Protein AF-A0A923YSG7-F1 (afdb_monomer)

Foldseek 3Di:
DDDDPDDDVPPVPPPDDQDQPVPDDQAADFKDWEWDDDPQWIKIFIDQRRFQWKFKWKDFPPDPDTDTDDTGRDDIDIGNDDDPDQQDKTKMKMWMFGHHPNDTTHDIHPIYIDIGGD

Secondary structure (DSSP, 8-state):
----TT--GGGGGGS-S----TT--SSS-B-EEEEEEETTEEEEEEE-SS-SEEEEEEEETT-SPPEEEEEESSSPEEE----SSTT--EEEEEEEEEEETTEEESBPPPPEEEEE--

Mean predicted aligned error: 8.9 Å

Structure (mmCIF, N/CA/C/O backbone):
data_AF-A0A923YSG7-F1
#
_entry.id   AF-A0A923YSG7-F1
#
loop_
_atom_site.group_PDB
_atom_site.id
_atom_site.type_symbol
_atom_site.label_atom_id
_atom_site.label_alt_id
_atom_site.label_comp_id
_atom_site.label_asym_id
_atom_site.label_entity_id
_atom_site.label_seq_id
_atom_site.pdbx_PDB_ins_code
_atom_site.Cartn_x
_atom_site.Cartn_y
_atom_site.Cartn_z
_atom_site.occupancy
_atom_site.B_iso_or_equiv
_atom_site.auth_seq_id
_atom_site.auth_comp_id
_atom_site.auth_asym_id
_atom_site.auth_atom_id
_atom_site.pdbx_PDB_model_num
ATOM 1 N N . MET A 1 1 ? 36.916 -21.380 -11.787 1.00 41.59 1 MET A N 1
ATOM 2 C CA . MET A 1 1 ? 36.672 -20.283 -12.747 1.00 41.59 1 MET A CA 1
ATOM 3 C C . MET A 1 1 ? 36.008 -20.883 -13.977 1.00 41.59 1 MET A C 1
ATOM 5 O O . MET A 1 1 ? 36.611 -21.745 -14.600 1.00 41.59 1 MET A O 1
ATOM 9 N N . LYS A 1 2 ? 34.747 -20.530 -14.258 1.00 34.50 2 LYS A N 1
ATOM 10 C CA . LYS A 1 2 ? 34.030 -20.942 -15.474 1.00 34.50 2 LYS A CA 1
ATOM 11 C C . LYS A 1 2 ? 33.822 -19.704 -16.333 1.00 34.50 2 LYS A C 1
ATOM 13 O O . LYS A 1 2 ? 33.003 -18.848 -16.031 1.00 34.50 2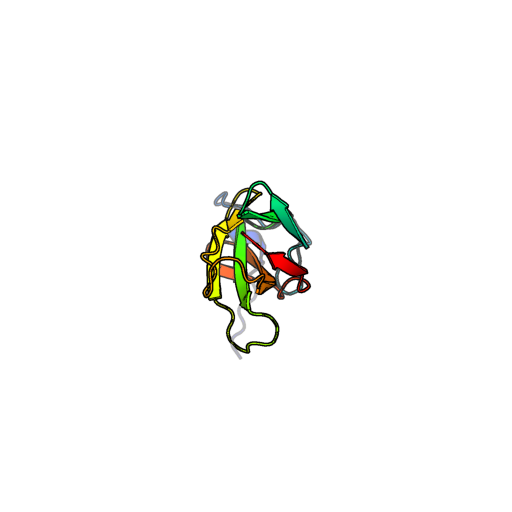 LYS A O 1
ATOM 18 N N . THR A 1 3 ? 34.658 -19.617 -17.351 1.00 48.44 3 THR A N 1
ATOM 19 C CA . THR A 1 3 ? 34.660 -18.639 -18.428 1.00 48.44 3 THR A CA 1
ATOM 20 C C . THR A 1 3 ? 33.758 -19.141 -19.552 1.00 48.44 3 THR A C 1
ATOM 22 O O . THR A 1 3 ? 34.094 -20.126 -20.207 1.00 48.44 3 THR A O 1
ATOM 25 N N . SER A 1 4 ? 32.649 -18.456 -19.815 1.00 47.06 4 SER A N 1
ATOM 26 C CA . SER A 1 4 ? 31.995 -18.492 -21.126 1.00 47.06 4 SER A CA 1
ATOM 27 C C . SER A 1 4 ? 31.608 -17.069 -21.513 1.00 47.06 4 SER A C 1
ATOM 29 O O . SER A 1 4 ? 30.635 -16.507 -21.010 1.00 47.06 4 SER A O 1
ATOM 31 N N . ALA A 1 5 ? 32.438 -16.484 -22.374 1.00 50.28 5 ALA A N 1
ATOM 32 C CA . ALA A 1 5 ? 32.206 -15.219 -23.048 1.00 50.28 5 ALA A CA 1
ATOM 33 C C . ALA A 1 5 ? 31.044 -15.390 -24.035 1.00 50.28 5 ALA A C 1
ATOM 35 O O . ALA A 1 5 ? 31.152 -16.185 -24.966 1.00 50.28 5 ALA A O 1
ATOM 36 N N . GLY A 1 6 ? 29.935 -14.680 -23.822 1.00 44.16 6 GLY A N 1
ATOM 37 C CA . GLY A 1 6 ? 28.853 -14.644 -24.811 1.00 44.16 6 GLY A CA 1
ATOM 38 C C . GLY A 1 6 ? 27.438 -14.436 -24.281 1.00 44.16 6 GLY A C 1
ATOM 39 O O . GLY A 1 6 ? 26.537 -14.268 -25.093 1.00 44.16 6 GLY A O 1
ATOM 40 N N . TYR A 1 7 ? 27.210 -14.410 -22.964 1.00 37.53 7 TYR A N 1
ATOM 41 C CA . TYR A 1 7 ? 25.886 -14.062 -22.443 1.00 37.53 7 TYR A CA 1
ATOM 42 C C . TYR A 1 7 ? 25.747 -12.539 -22.353 1.00 37.53 7 TYR A C 1
ATOM 44 O O . TYR A 1 7 ? 26.063 -11.924 -21.337 1.00 37.53 7 TYR A O 1
ATOM 52 N N . THR A 1 8 ? 25.346 -11.912 -23.456 1.00 48.25 8 THR A N 1
ATOM 53 C CA . THR A 1 8 ? 24.903 -10.517 -23.449 1.00 48.25 8 THR A CA 1
ATOM 54 C C . THR A 1 8 ? 23.435 -10.460 -23.003 1.00 48.25 8 THR A C 1
ATOM 56 O O . THR A 1 8 ? 22.637 -11.291 -23.441 1.00 48.25 8 THR A O 1
ATOM 59 N N . PRO A 1 9 ? 23.027 -9.469 -22.186 1.00 48.75 9 PRO A N 1
ATOM 60 C CA . PRO A 1 9 ? 21.631 -9.297 -21.752 1.00 48.75 9 PRO A CA 1
ATOM 61 C C . PRO A 1 9 ? 20.601 -9.150 -22.894 1.00 48.75 9 PRO A C 1
ATOM 63 O O . PRO A 1 9 ? 19.400 -9.178 -22.652 1.00 48.75 9 PRO A O 1
ATOM 66 N N . ALA A 1 10 ? 21.057 -9.006 -24.143 1.00 45.22 10 ALA A N 1
ATOM 67 C CA . ALA A 1 10 ? 20.245 -8.744 -25.329 1.00 45.22 10 ALA A CA 1
ATOM 68 C C . ALA A 1 10 ? 19.459 -9.960 -25.870 1.00 45.22 10 ALA A C 1
ATOM 70 O O . ALA A 1 10 ? 18.600 -9.787 -26.729 1.00 45.22 10 ALA A O 1
ATOM 71 N N . ILE A 1 11 ? 19.722 -11.188 -25.403 1.00 45.03 11 ILE A N 1
ATOM 72 C CA . ILE A 1 11 ? 19.086 -12.399 -25.971 1.00 45.03 11 ILE A CA 1
ATOM 73 C C . ILE A 1 11 ? 17.684 -12.666 -25.382 1.00 45.03 11 ILE A C 1
ATOM 75 O O . ILE A 1 11 ? 16.869 -13.331 -26.012 1.00 45.03 11 ILE A O 1
ATOM 79 N N . GLY A 1 12 ? 17.342 -12.083 -24.227 1.00 44.19 12 GLY A N 1
ATOM 80 C CA . GLY A 1 12 ? 16.006 -12.215 -23.620 1.00 44.19 12 GLY A CA 1
ATOM 81 C C . GLY A 1 12 ? 14.925 -11.310 -24.229 1.00 44.19 12 GLY A C 1
ATOM 82 O O . GLY A 1 12 ? 13.780 -11.339 -23.793 1.00 44.19 12 GLY A O 1
ATOM 83 N N . GLN A 1 13 ? 15.274 -10.484 -25.219 1.00 47.62 13 GLN A N 1
ATOM 84 C CA . GLN A 1 13 ? 14.438 -9.374 -25.689 1.00 47.62 13 GLN A CA 1
ATOM 85 C C . GLN A 1 13 ? 13.462 -9.749 -26.826 1.00 47.62 13 GLN A C 1
ATOM 87 O O . GLN A 1 13 ? 12.702 -8.899 -27.282 1.00 47.62 13 GLN A O 1
ATOM 92 N N . SER A 1 14 ? 13.442 -11.008 -27.282 1.00 43.12 14 SER A N 1
ATOM 93 C CA . SER A 1 14 ? 12.675 -11.453 -28.461 1.00 43.12 14 SER A CA 1
ATOM 94 C C . SER A 1 14 ? 11.438 -12.318 -28.168 1.00 43.12 14 SER A C 1
ATOM 96 O O . SER A 1 14 ? 10.937 -12.975 -29.078 1.00 43.12 14 SER A O 1
ATOM 98 N N . LEU A 1 15 ? 10.910 -12.308 -26.935 1.00 49.69 15 LEU A N 1
ATOM 99 C CA . LEU A 1 15 ? 9.661 -13.018 -26.589 1.00 49.69 15 LEU A CA 1
ATOM 100 C C . LEU A 1 15 ? 8.517 -12.127 -26.066 1.00 49.69 15 LEU A C 1
ATOM 102 O O . LEU A 1 15 ? 7.452 -12.643 -25.749 1.00 49.69 15 LEU A O 1
ATOM 106 N N . GLY A 1 16 ? 8.672 -10.797 -26.056 1.00 43.84 16 GLY A N 1
ATOM 107 C CA . GLY A 1 16 ? 7.525 -9.878 -25.973 1.00 43.84 16 GLY A CA 1
ATOM 108 C C . GLY A 1 16 ? 6.753 -9.847 -24.645 1.00 43.84 16 GLY A C 1
ATOM 109 O O . GLY A 1 16 ? 5.558 -9.565 -24.661 1.00 43.84 16 GLY A O 1
ATOM 110 N N . ILE A 1 17 ? 7.406 -10.092 -23.506 1.00 47.28 17 ILE A N 1
ATOM 111 C CA . ILE A 1 17 ? 6.800 -9.951 -22.173 1.00 47.28 17 ILE A CA 1
ATOM 112 C C . ILE A 1 17 ? 7.547 -8.831 -21.440 1.00 47.28 17 ILE A C 1
ATOM 114 O O . ILE A 1 17 ? 8.727 -8.958 -21.141 1.00 47.28 17 ILE A O 1
ATOM 118 N N . ILE A 1 18 ? 6.863 -7.688 -21.330 1.00 47.41 18 ILE A N 1
ATOM 119 C CA . ILE A 1 18 ? 7.148 -6.469 -20.550 1.00 47.41 18 ILE A CA 1
ATOM 120 C C . ILE A 1 18 ? 8.616 -6.307 -20.118 1.00 47.41 18 ILE A C 1
ATOM 122 O O . ILE A 1 18 ? 9.021 -6.619 -19.004 1.00 47.41 18 ILE A O 1
ATOM 126 N N . GLY A 1 19 ? 9.423 -5.743 -21.018 1.00 49.22 19 GLY A N 1
ATOM 127 C CA . GLY A 1 19 ? 10.743 -5.244 -20.662 1.00 49.22 19 GLY A CA 1
ATOM 128 C C . GLY A 1 19 ? 10.591 -4.033 -19.751 1.00 49.22 19 GLY A C 1
ATOM 129 O O . GLY A 1 19 ? 10.130 -2.982 -20.201 1.00 49.22 19 GLY A O 1
ATOM 130 N N . SER A 1 20 ? 10.988 -4.190 -18.490 1.00 53.50 20 SER A N 1
ATOM 131 C CA . SER A 1 20 ? 11.309 -3.080 -17.595 1.00 53.50 20 SER A CA 1
ATOM 132 C C . SER A 1 20 ? 12.021 -1.975 -18.396 1.00 53.50 20 SER A C 1
ATOM 134 O O . SER A 1 20 ? 12.972 -2.292 -19.126 1.00 53.50 20 SER A O 1
ATOM 136 N N . PRO A 1 21 ? 11.537 -0.715 -18.387 1.00 56.66 21 PRO A N 1
ATOM 137 C CA . PRO A 1 21 ? 12.083 0.309 -19.265 1.00 56.66 21 PRO A CA 1
ATOM 138 C C . PRO A 1 21 ? 13.585 0.436 -19.011 1.00 56.66 21 PRO A C 1
ATOM 140 O O . PRO A 1 21 ? 14.028 0.384 -17.867 1.00 56.66 21 PRO A O 1
ATOM 143 N N . ILE A 1 22 ? 14.375 0.560 -20.080 1.00 53.31 22 ILE A N 1
ATOM 144 C CA . ILE A 1 22 ? 15.834 0.706 -19.994 1.00 53.31 22 ILE A CA 1
ATOM 145 C C . ILE A 1 22 ? 16.139 1.836 -18.994 1.00 53.31 22 ILE A C 1
ATOM 147 O O . ILE A 1 22 ? 15.819 2.992 -19.261 1.00 53.31 22 ILE A O 1
ATOM 151 N N . GLY A 1 23 ? 16.708 1.489 -17.833 1.00 71.81 23 GLY A N 1
ATOM 152 C CA . GLY A 1 23 ? 16.982 2.426 -16.735 1.00 71.81 23 GLY A CA 1
ATOM 153 C C . GLY A 1 23 ? 16.053 2.348 -15.512 1.00 71.81 23 GLY A C 1
ATOM 154 O O . GLY A 1 23 ? 16.224 3.150 -14.599 1.00 71.81 23 GLY A O 1
ATOM 155 N N . PHE A 1 24 ? 15.097 1.416 -15.450 1.00 83.31 24 PHE A N 1
ATOM 156 C CA . PHE A 1 24 ? 14.336 1.151 -14.225 1.00 83.31 24 PHE A CA 1
ATOM 157 C C . PHE A 1 24 ? 15.180 0.376 -13.209 1.00 83.31 24 PHE A C 1
ATOM 159 O O . PHE A 1 24 ? 15.618 -0.745 -13.467 1.00 83.31 24 PHE A O 1
ATOM 166 N N . ASP A 1 25 ? 15.380 0.980 -12.043 1.00 88.88 25 ASP A N 1
ATOM 167 C CA . ASP A 1 25 ? 16.055 0.365 -10.907 1.00 88.88 25 ASP A CA 1
ATOM 168 C C . ASP A 1 25 ? 15.032 -0.376 -10.036 1.00 88.88 25 ASP A C 1
ATOM 170 O O . ASP A 1 25 ? 14.356 0.215 -9.190 1.00 88.88 25 ASP A O 1
ATOM 174 N N . SER A 1 26 ? 14.900 -1.682 -10.266 1.00 88.88 26 SER A N 1
ATOM 175 C CA . SER A 1 26 ? 13.972 -2.532 -9.518 1.00 88.88 26 SER A CA 1
ATOM 176 C C . SER A 1 26 ? 14.396 -2.774 -8.071 1.00 88.88 26 SER A C 1
ATOM 178 O O . SER A 1 26 ? 13.551 -3.121 -7.253 1.00 88.88 26 SER A O 1
ATOM 180 N N . GLU A 1 27 ? 15.681 -2.629 -7.743 1.00 89.56 27 GLU A N 1
ATOM 181 C CA . GLU A 1 27 ? 16.207 -2.883 -6.396 1.00 89.56 27 GLU A CA 1
ATOM 182 C C . GLU A 1 27 ? 15.932 -1.702 -5.458 1.00 89.56 27 GLU A C 1
ATOM 184 O O . GLU A 1 27 ? 15.610 -1.895 -4.282 1.00 89.56 27 GLU A O 1
ATOM 189 N N . ASN A 1 28 ? 15.984 -0.478 -5.993 1.00 91.31 28 ASN A N 1
ATOM 190 C CA . ASN A 1 28 ? 15.720 0.753 -5.243 1.00 91.31 28 ASN A CA 1
ATOM 191 C C . ASN A 1 28 ? 14.328 1.348 -5.493 1.00 91.31 28 ASN A C 1
ATOM 193 O O . ASN A 1 28 ? 14.014 2.425 -4.979 1.00 91.31 28 ASN A O 1
ATOM 197 N N . TYR A 1 29 ? 13.478 0.664 -6.259 1.00 93.88 29 TYR A N 1
ATOM 198 C CA . TYR A 1 29 ? 12.099 1.084 -6.468 1.00 93.88 29 TYR A CA 1
ATOM 199 C C . TYR A 1 29 ? 11.357 1.242 -5.133 1.00 93.88 29 TYR A C 1
ATOM 201 O O . TYR A 1 29 ? 11.395 0.359 -4.278 1.00 93.88 29 TYR A O 1
ATOM 209 N N . LYS A 1 30 ? 10.624 2.350 -4.985 1.00 95.25 30 LYS A N 1
ATOM 210 C CA . LYS A 1 30 ? 9.687 2.591 -3.882 1.00 95.25 30 LYS A CA 1
ATOM 211 C C . LYS A 1 30 ? 8.345 3.021 -4.452 1.00 95.25 30 LYS A C 1
ATOM 213 O O . LYS A 1 30 ? 8.269 4.004 -5.189 1.00 95.25 30 LYS A O 1
ATOM 218 N N . ALA A 1 31 ? 7.283 2.320 -4.069 1.00 94.56 31 ALA A N 1
ATOM 219 C CA . ALA A 1 31 ? 5.927 2.744 -4.390 1.00 94.56 31 ALA A CA 1
ATOM 220 C C . ALA A 1 31 ? 5.601 4.053 -3.653 1.00 94.56 31 ALA A C 1
ATOM 222 O O . ALA A 1 31 ? 5.924 4.198 -2.474 1.00 94.56 31 ALA A O 1
ATOM 223 N N . ALA A 1 32 ? 4.931 4.993 -4.319 1.00 96.12 32 ALA A N 1
ATOM 224 C CA . ALA A 1 32 ? 4.368 6.163 -3.651 1.00 96.12 32 ALA A CA 1
ATOM 225 C C . ALA A 1 32 ? 2.902 5.882 -3.321 1.00 96.12 32 ALA A C 1
ATOM 227 O O . ALA A 1 32 ? 2.121 5.575 -4.226 1.00 96.12 32 ALA A O 1
ATOM 228 N N . ILE A 1 33 ? 2.536 5.987 -2.041 1.00 98.19 33 ILE A N 1
ATOM 229 C CA . ILE A 1 33 ? 1.177 5.730 -1.558 1.00 98.19 33 ILE A CA 1
ATOM 230 C C . ILE A 1 33 ? 0.631 6.900 -0.739 1.00 98.19 33 ILE A C 1
ATOM 232 O O . ILE A 1 33 ? 1.387 7.648 -0.125 1.00 98.19 33 ILE A O 1
ATOM 236 N N . THR A 1 34 ? -0.693 7.042 -0.704 1.00 98.44 34 THR A N 1
ATOM 237 C CA . THR A 1 34 ? -1.401 7.959 0.203 1.00 98.44 34 THR A CA 1
ATOM 238 C C . THR A 1 34 ? -2.616 7.262 0.794 1.00 98.44 34 THR A C 1
ATOM 240 O O . THR A 1 34 ? -3.357 6.624 0.042 1.00 98.44 34 THR A O 1
ATOM 243 N N . ALA A 1 35 ? -2.861 7.446 2.091 1.00 97.94 35 ALA A N 1
ATOM 244 C CA . ALA A 1 35 ? -4.061 6.968 2.773 1.00 97.94 35 ALA A CA 1
ATOM 245 C C . ALA A 1 35 ? -5.043 8.120 3.025 1.00 97.94 35 ALA A C 1
ATOM 247 O O . ALA A 1 35 ? -4.634 9.233 3.356 1.00 97.94 35 ALA A O 1
ATOM 248 N N . GLY A 1 36 ? -6.341 7.858 2.882 1.00 97.19 36 GLY A N 1
ATOM 249 C CA . GLY A 1 36 ? -7.387 8.825 3.207 1.00 97.19 36 GLY A CA 1
ATOM 250 C C . GLY A 1 36 ? -8.684 8.154 3.638 1.00 97.19 36 GLY A C 1
ATOM 251 O O . GLY A 1 36 ? -9.035 7.091 3.131 1.00 97.19 36 GLY A O 1
ATOM 252 N N . ASN A 1 37 ? -9.413 8.796 4.549 1.00 94.25 37 ASN A N 1
ATOM 253 C CA . ASN A 1 37 ? -10.739 8.343 4.958 1.00 94.25 37 ASN A CA 1
ATOM 254 C C . ASN A 1 37 ? -11.751 8.701 3.867 1.00 94.25 37 ASN A C 1
ATOM 256 O O . ASN A 1 37 ? -11.827 9.852 3.432 1.00 94.25 37 ASN A O 1
ATOM 260 N N . MET A 1 38 ? -12.542 7.724 3.436 1.00 91.75 38 MET A N 1
ATOM 261 C CA . MET A 1 38 ? -13.587 7.929 2.443 1.00 91.75 38 MET A CA 1
ATOM 262 C C . MET A 1 38 ? -14.793 7.063 2.783 1.00 91.75 38 MET A C 1
ATOM 264 O O . MET A 1 38 ? -14.692 5.855 2.732 1.00 91.75 38 MET A O 1
ATOM 268 N N . ALA A 1 39 ? -15.937 7.667 3.111 1.00 88.88 39 ALA A N 1
ATOM 269 C CA . ALA A 1 39 ? -17.210 6.955 3.293 1.00 88.88 39 ALA A CA 1
ATOM 270 C C . ALA A 1 39 ? -17.137 5.682 4.179 1.00 88.88 39 ALA A C 1
ATOM 272 O O . ALA A 1 39 ? -17.696 4.650 3.816 1.00 88.88 39 ALA A O 1
ATOM 273 N N . GLY A 1 40 ? -16.444 5.751 5.321 1.00 91.12 40 GLY A N 1
ATOM 274 C CA . GLY A 1 40 ? -16.331 4.621 6.257 1.00 91.12 40 GLY A CA 1
ATOM 275 C C . GLY A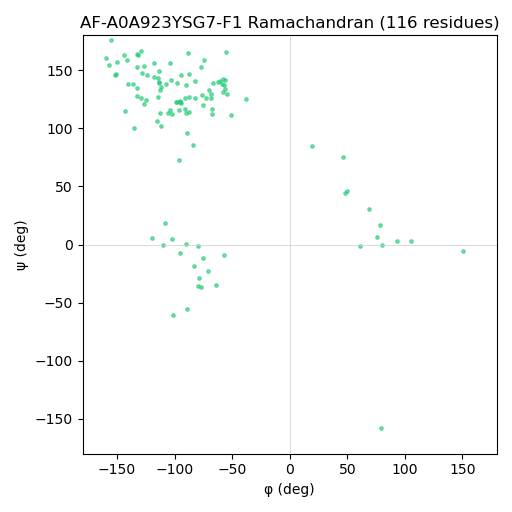 1 40 ? -15.326 3.539 5.844 1.00 91.12 40 GLY A C 1
ATOM 276 O O . GLY A 1 40 ? -15.361 2.435 6.374 1.00 91.12 40 GLY A O 1
ATOM 277 N N . ILE A 1 41 ? -14.423 3.835 4.906 1.00 94.81 41 ILE A N 1
ATOM 278 C CA . ILE A 1 41 ? -13.282 2.980 4.550 1.00 94.81 41 ILE A CA 1
ATOM 279 C C . ILE A 1 41 ? -11.986 3.792 4.505 1.00 94.81 41 ILE A C 1
ATOM 281 O O . ILE A 1 41 ? -12.006 5.027 4.401 1.00 94.81 41 ILE A O 1
ATOM 285 N N . VAL A 1 42 ? -10.850 3.095 4.535 1.00 97.56 42 VAL A N 1
ATOM 286 C CA . VAL A 1 42 ? -9.547 3.703 4.252 1.00 97.56 42 VAL A CA 1
ATOM 287 C C . VAL A 1 42 ? -9.186 3.450 2.793 1.00 97.56 42 VAL A C 1
ATOM 289 O O . VAL A 1 42 ? -8.978 2.318 2.373 1.00 97.56 42 VAL A O 1
ATOM 292 N N . ARG A 1 43 ? -9.080 4.520 2.006 1.00 98.06 43 ARG A N 1
ATOM 293 C CA . ARG A 1 43 ? -8.695 4.460 0.596 1.00 98.06 43 ARG A CA 1
ATOM 294 C C . ARG A 1 43 ? -7.197 4.686 0.433 1.00 98.06 43 ARG A C 1
ATOM 296 O O . ARG A 1 43 ? -6.688 5.757 0.771 1.00 98.06 43 ARG A O 1
ATOM 303 N N . ILE A 1 44 ? -6.515 3.712 -0.160 1.00 98.38 44 ILE A N 1
ATOM 304 C CA . ILE A 1 44 ? -5.090 3.755 -0.486 1.00 98.38 44 ILE A CA 1
ATOM 305 C C . ILE A 1 44 ? -4.917 4.034 -1.980 1.00 98.38 44 ILE A C 1
ATOM 307 O O . ILE A 1 44 ? -5.244 3.215 -2.842 1.00 98.38 44 ILE A O 1
ATOM 311 N N . LYS A 1 45 ? -4.385 5.213 -2.306 1.00 98.31 45 LYS A N 1
ATOM 312 C CA . LYS A 1 45 ? -3.977 5.552 -3.678 1.00 98.31 45 LYS A CA 1
ATOM 313 C C . LYS A 1 45 ? -2.497 5.262 -3.859 1.00 98.31 45 LYS A C 1
ATOM 315 O O . LYS A 1 45 ? -1.729 5.457 -2.921 1.00 98.31 45 LYS A O 1
ATOM 320 N N . PHE A 1 46 ? -2.107 4.834 -5.055 1.00 97.12 46 PHE A N 1
ATOM 321 C CA . PHE A 1 46 ? -0.725 4.487 -5.362 1.00 97.12 46 PHE A CA 1
ATOM 322 C C . PHE A 1 46 ? -0.370 4.736 -6.828 1.00 97.12 46 PHE A C 1
ATOM 324 O O . PHE A 1 46 ? -1.237 4.731 -7.706 1.00 97.12 46 PHE A O 1
ATOM 331 N N . THR A 1 47 ? 0.922 4.908 -7.098 1.00 92.88 47 THR A N 1
ATOM 332 C CA . THR A 1 47 ? 1.488 4.942 -8.453 1.00 92.88 47 THR A CA 1
ATOM 333 C C . THR A 1 47 ? 2.398 3.736 -8.677 1.00 92.88 47 THR A C 1
ATOM 335 O O . THR A 1 47 ? 3.145 3.340 -7.788 1.00 92.88 47 THR A O 1
ATOM 338 N N . LYS A 1 48 ? 2.325 3.131 -9.872 1.00 87.75 48 LYS A N 1
ATOM 339 C CA . LYS A 1 48 ? 3.135 1.951 -10.222 1.00 87.75 48 LYS A CA 1
ATOM 340 C C . LYS A 1 48 ? 4.481 2.330 -10.829 1.00 87.75 48 LYS A C 1
ATOM 342 O O . LYS A 1 48 ? 5.502 1.932 -10.304 1.00 87.75 48 LYS A O 1
ATOM 347 N N . ASN A 1 49 ? 4.494 3.126 -11.898 1.00 85.00 49 ASN A N 1
ATOM 348 C CA . ASN A 1 49 ? 5.711 3.571 -12.593 1.00 85.00 49 ASN A CA 1
ATOM 349 C C . ASN A 1 49 ? 6.731 2.445 -12.861 1.00 85.00 49 ASN A C 1
ATOM 351 O O . ASN A 1 49 ? 7.764 2.380 -12.207 1.00 85.00 49 ASN A O 1
ATOM 355 N N . GLY A 1 50 ? 6.460 1.588 -13.851 1.00 84.12 50 GLY A N 1
ATOM 356 C CA . GLY A 1 50 ? 7.410 0.554 -14.292 1.00 84.12 50 GLY A CA 1
ATOM 357 C C . GLY A 1 50 ? 7.247 -0.819 -13.634 1.00 84.12 50 GLY A C 1
ATOM 358 O O . GLY A 1 50 ? 8.017 -1.715 -13.949 1.00 84.12 50 GLY A O 1
ATOM 359 N N . VAL A 1 51 ? 6.234 -0.995 -12.778 1.00 92.44 51 VAL A N 1
ATOM 360 C CA . VAL A 1 51 ? 5.877 -2.284 -12.157 1.00 92.44 51 VAL A CA 1
ATOM 361 C C . VAL A 1 51 ? 4.470 -2.740 -12.561 1.00 92.44 51 VAL A C 1
ATOM 363 O O . VAL A 1 51 ? 3.600 -1.921 -12.894 1.00 92.44 51 VAL A O 1
ATOM 366 N N . ASP A 1 52 ? 4.219 -4.044 -12.481 1.00 92.44 52 ASP A N 1
ATOM 367 C CA . ASP A 1 52 ? 2.958 -4.683 -12.873 1.00 92.44 52 ASP A CA 1
ATOM 368 C C . ASP A 1 52 ? 1.857 -4.478 -11.828 1.00 92.44 52 ASP A C 1
ATOM 370 O O . ASP A 1 52 ? 0.693 -4.227 -12.171 1.00 92.44 52 ASP A O 1
ATOM 374 N N . GLY A 1 53 ? 2.226 -4.492 -10.547 1.00 94.94 53 GLY A N 1
ATOM 375 C CA . GLY A 1 53 ? 1.303 -4.343 -9.425 1.00 94.94 53 GLY A CA 1
ATOM 376 C C . GLY A 1 53 ? 1.966 -3.803 -8.165 1.00 94.94 53 GLY A C 1
ATOM 377 O O . GLY A 1 53 ? 3.175 -3.592 -8.127 1.00 94.94 53 GLY A O 1
ATOM 378 N N . ILE A 1 54 ? 1.144 -3.571 -7.144 1.00 98.12 54 ILE A N 1
ATOM 379 C CA . ILE A 1 54 ? 1.562 -3.111 -5.823 1.00 98.12 54 ILE A CA 1
ATOM 380 C C . ILE A 1 54 ? 1.039 -4.080 -4.770 1.00 98.12 54 ILE A C 1
ATOM 382 O O . ILE A 1 54 ? -0.166 -4.307 -4.679 1.00 98.12 54 ILE A O 1
ATOM 386 N N . ASN A 1 55 ? 1.943 -4.620 -3.959 1.00 98.69 55 ASN A N 1
ATOM 387 C CA . ASN A 1 55 ? 1.585 -5.331 -2.739 1.00 98.69 55 ASN A CA 1
ATOM 388 C C . ASN A 1 55 ? 1.353 -4.309 -1.624 1.00 98.69 55 ASN A C 1
ATOM 390 O O . ASN A 1 55 ? 2.229 -3.487 -1.357 1.00 98.69 55 ASN A O 1
ATOM 394 N N . ILE A 1 56 ? 0.195 -4.359 -0.970 1.00 98.62 56 ILE A N 1
ATOM 395 C CA . ILE A 1 56 ? -0.207 -3.420 0.082 1.00 98.62 56 ILE A CA 1
ATOM 396 C C . ILE A 1 56 ? -0.262 -4.157 1.415 1.00 98.62 56 ILE A C 1
ATOM 398 O O . ILE A 1 56 ? -0.798 -5.263 1.521 1.00 98.62 56 ILE A O 1
ATOM 402 N N . TYR A 1 57 ? 0.280 -3.513 2.441 1.00 98.75 57 TYR A N 1
ATOM 403 C CA . TYR A 1 57 ? 0.321 -4.021 3.800 1.00 98.75 57 TYR A CA 1
ATOM 404 C C . TYR A 1 57 ? -0.218 -2.978 4.773 1.00 98.75 57 TYR A C 1
ATOM 406 O O . TYR A 1 57 ? 0.017 -1.782 4.584 1.00 98.75 57 TYR A O 1
ATOM 414 N N . ASN A 1 58 ? -0.852 -3.433 5.852 1.00 98.25 58 ASN A N 1
ATOM 415 C CA . ASN A 1 58 ? -1.206 -2.579 6.981 1.00 98.25 58 ASN A CA 1
ATOM 416 C C . ASN A 1 58 ? -0.755 -3.171 8.316 1.00 98.25 58 ASN A C 1
ATOM 418 O O . ASN A 1 58 ? -0.372 -4.340 8.413 1.00 98.25 58 ASN A O 1
ATOM 422 N N . ARG A 1 59 ? -0.794 -2.340 9.351 1.00 97.69 59 ARG A N 1
ATOM 423 C CA . ARG A 1 59 ? -0.690 -2.763 10.745 1.00 97.69 59 ARG A CA 1
ATOM 424 C C . ARG A 1 59 ? -1.315 -1.716 11.670 1.00 97.69 59 ARG A C 1
ATOM 426 O O . ARG A 1 59 ? -1.305 -0.533 11.316 1.00 97.69 59 ARG A O 1
ATOM 433 N N . PRO A 1 60 ? -1.792 -2.094 12.867 1.00 96.94 60 PRO A N 1
ATOM 434 C CA . PRO A 1 60 ? -2.046 -1.116 13.916 1.00 96.94 60 PRO A CA 1
ATOM 435 C C . PRO A 1 60 ? -0.741 -0.399 14.276 1.00 96.94 60 PRO A C 1
ATOM 437 O O . PRO A 1 60 ? 0.322 -1.034 14.335 1.00 96.94 60 PRO A O 1
ATOM 440 N N . LYS A 1 61 ? -0.814 0.912 14.519 1.00 97.12 61 LYS A N 1
ATOM 441 C CA . LYS A 1 61 ? 0.371 1.747 14.718 1.00 97.12 61 LYS A CA 1
ATOM 442 C C . LYS A 1 61 ? 1.274 1.201 15.822 1.00 97.12 61 LYS A C 1
ATOM 444 O O . LYS A 1 61 ? 0.825 0.937 16.936 1.00 97.12 61 LYS A O 1
ATOM 449 N N . GLY A 1 62 ? 2.562 1.069 15.513 1.00 91.94 62 GLY A N 1
ATOM 450 C CA . GLY A 1 62 ? 3.589 0.648 16.470 1.00 91.94 62 GLY A CA 1
ATOM 451 C C . GLY A 1 62 ? 3.664 -0.862 16.713 1.00 91.94 62 GLY A C 1
ATOM 452 O O . GLY A 1 62 ? 4.524 -1.313 17.468 1.00 91.94 62 GLY A O 1
ATOM 453 N N . THR A 1 63 ? 2.821 -1.666 16.062 1.00 96.38 63 THR A N 1
ATOM 454 C CA . THR A 1 63 ? 2.960 -3.127 16.105 1.00 96.38 63 THR A CA 1
ATOM 455 C C . THR A 1 63 ? 4.096 -3.599 15.189 1.00 96.38 63 THR A C 1
ATOM 457 O O . THR A 1 63 ? 4.463 -2.945 14.215 1.00 96.38 63 THR A O 1
ATOM 460 N N . ALA A 1 64 ? 4.709 -4.744 15.495 1.00 94.81 64 ALA A N 1
ATOM 461 C CA . ALA A 1 64 ? 5.843 -5.240 14.708 1.00 94.81 64 ALA A CA 1
ATOM 462 C C . ALA A 1 64 ? 5.418 -5.909 13.388 1.00 94.81 64 ALA A C 1
ATOM 464 O O . ALA A 1 64 ? 6.175 -5.909 12.418 1.00 94.81 64 ALA A O 1
ATOM 465 N N . VAL A 1 65 ? 4.217 -6.490 13.352 1.00 96.75 65 VAL A N 1
ATOM 466 C CA . VAL A 1 65 ? 3.781 -7.381 12.272 1.00 96.75 65 VAL A CA 1
ATOM 467 C C . VAL A 1 65 ? 2.980 -6.612 11.232 1.00 96.75 65 VAL A C 1
ATOM 469 O O . VAL A 1 65 ? 1.945 -6.031 11.538 1.00 96.75 65 VAL A O 1
ATOM 472 N N . TRP A 1 66 ? 3.449 -6.666 9.989 1.00 97.88 66 TRP A N 1
ATOM 473 C CA . TRP A 1 66 ? 2.720 -6.180 8.825 1.00 97.88 66 TRP A CA 1
ATOM 474 C C . TRP A 1 66 ? 1.821 -7.279 8.271 1.00 97.88 66 TRP A C 1
ATOM 476 O O . TRP A 1 66 ? 2.290 -8.377 7.972 1.00 97.88 66 TRP A O 1
ATOM 486 N N . LYS A 1 67 ? 0.538 -6.974 8.104 1.00 98.06 67 LYS A N 1
ATOM 487 C CA . LYS A 1 67 ? -0.438 -7.849 7.464 1.00 98.06 67 LYS A CA 1
ATOM 488 C C . LYS A 1 67 ? -0.487 -7.539 5.973 1.00 98.06 67 LYS A C 1
ATOM 490 O O . LYS A 1 67 ? -0.700 -6.393 5.593 1.00 98.06 67 LYS A O 1
ATOM 495 N N . PHE A 1 68 ? -0.311 -8.561 5.140 1.00 98.12 68 PHE A N 1
ATOM 496 C CA . PHE A 1 68 ? -0.584 -8.454 3.708 1.00 98.12 68 PHE A CA 1
ATOM 497 C C . PHE A 1 68 ? -2.089 -8.310 3.483 1.00 98.12 68 PHE A C 1
ATOM 499 O O . PHE A 1 68 ? -2.876 -9.087 4.031 1.00 98.12 68 PHE A O 1
ATOM 506 N N . LEU A 1 69 ? -2.474 -7.309 2.698 1.00 97.94 69 LEU A N 1
ATOM 507 C CA . LEU A 1 69 ? -3.866 -7.040 2.363 1.00 97.94 69 LEU A CA 1
ATOM 508 C C . LEU A 1 69 ? -4.199 -7.559 0.972 1.00 97.94 69 LEU A C 1
ATOM 510 O O . LEU A 1 69 ? -5.057 -8.426 0.824 1.00 97.94 69 LEU A O 1
ATOM 514 N N . ALA A 1 70 ? -3.501 -7.037 -0.033 1.00 97.88 70 ALA A N 1
ATOM 515 C CA . ALA A 1 70 ? -3.778 -7.337 -1.424 1.00 97.88 70 ALA A CA 1
ATOM 516 C C . ALA A 1 70 ? -2.580 -7.033 -2.323 1.00 97.88 70 ALA A C 1
ATOM 518 O O . ALA A 1 70 ? -1.690 -6.248 -1.981 1.00 97.88 70 ALA A O 1
ATOM 519 N N . ARG A 1 71 ? -2.614 -7.645 -3.508 1.00 98.06 71 ARG A N 1
ATOM 520 C CA . ARG A 1 71 ? -1.836 -7.239 -4.673 1.00 98.06 71 ARG A CA 1
ATOM 521 C C . ARG A 1 71 ? -2.786 -6.574 -5.657 1.00 98.06 71 ARG A C 1
ATOM 523 O O . ARG A 1 71 ? -3.596 -7.265 -6.271 1.00 98.06 71 ARG A O 1
ATOM 530 N N . ASP A 1 72 ? -2.614 -5.277 -5.868 1.00 97.50 72 ASP A N 1
ATOM 531 C CA . ASP A 1 72 ? -3.464 -4.508 -6.771 1.00 97.50 72 ASP A CA 1
ATOM 532 C C . ASP A 1 72 ? -2.692 -4.031 -7.999 1.00 97.50 72 ASP A C 1
ATOM 534 O O . ASP A 1 72 ? -1.596 -3.474 -7.923 1.00 97.50 72 ASP A O 1
ATOM 538 N N . THR A 1 73 ? -3.292 -4.219 -9.174 1.00 95.69 73 THR A N 1
ATOM 539 C CA . THR A 1 73 ? -2.727 -3.752 -10.451 1.00 95.69 73 THR A CA 1
ATOM 540 C C . THR A 1 73 ? -3.279 -2.392 -10.875 1.00 95.69 73 THR A C 1
ATOM 542 O O . THR A 1 73 ? -2.780 -1.802 -11.841 1.00 95.69 73 THR A O 1
ATOM 545 N N . LYS A 1 74 ? -4.288 -1.871 -10.162 1.00 95.25 74 LYS A N 1
ATOM 546 C CA . LYS A 1 74 ? -4.952 -0.589 -10.426 1.00 95.25 74 LYS A CA 1
ATOM 547 C C . LYS A 1 74 ? -5.264 0.124 -9.115 1.00 95.25 74 LYS A C 1
ATOM 549 O O . LYS A 1 74 ? -5.716 -0.501 -8.172 1.00 95.25 74 LYS A O 1
ATOM 554 N N . SER A 1 75 ? -5.036 1.433 -9.090 1.00 94.38 75 SER A N 1
ATOM 555 C CA . SER A 1 75 ? -5.381 2.286 -7.952 1.00 94.38 75 SER A CA 1
ATOM 556 C C . SER A 1 75 ? -6.830 2.789 -8.072 1.00 94.38 75 SER A C 1
ATOM 558 O O . SER A 1 75 ? -7.259 3.060 -9.200 1.00 94.38 75 SER A O 1
ATOM 560 N N . PRO A 1 76 ? -7.570 2.991 -6.962 1.00 97.50 76 PRO A N 1
ATOM 561 C CA . PRO A 1 76 ? -7.188 2.774 -5.559 1.00 97.50 76 PRO A CA 1
ATOM 562 C C . PRO A 1 76 ? -7.465 1.356 -5.037 1.00 97.50 76 PRO A C 1
ATOM 564 O O . PRO A 1 76 ? -8.262 0.633 -5.623 1.00 97.50 76 PRO A O 1
ATOM 567 N N . TYR A 1 77 ? -6.859 1.037 -3.890 1.00 97.75 77 TYR A N 1
ATOM 568 C CA . TYR A 1 77 ? -7.268 -0.060 -3.011 1.00 97.75 77 TYR A CA 1
ATOM 569 C C . TYR A 1 77 ? -8.135 0.490 -1.873 1.00 97.75 77 TYR A C 1
ATOM 571 O O . TYR A 1 77 ? -7.818 1.540 -1.306 1.00 97.75 77 TYR A O 1
ATOM 579 N N . ASP A 1 78 ? -9.200 -0.223 -1.527 1.00 97.62 78 ASP A N 1
ATOM 580 C CA . ASP A 1 78 ? -10.138 0.149 -0.470 1.00 97.62 78 ASP A CA 1
ATOM 581 C C . ASP A 1 78 ? -10.019 -0.848 0.694 1.00 97.62 78 ASP A C 1
ATOM 583 O O . ASP A 1 78 ? -10.345 -2.025 0.548 1.00 97.62 78 ASP A O 1
ATOM 587 N N . ASP A 1 79 ? -9.544 -0.382 1.854 1.00 97.00 79 ASP A N 1
ATOM 588 C CA . ASP A 1 79 ? -9.429 -1.187 3.072 1.00 97.00 79 ASP A CA 1
ATOM 589 C C . ASP A 1 79 ? -10.697 -1.067 3.927 1.00 97.00 79 ASP A C 1
ATOM 591 O O . ASP A 1 79 ? -11.044 0.007 4.434 1.00 97.00 79 ASP A O 1
ATOM 595 N N . HIS A 1 80 ? -11.385 -2.194 4.090 1.00 95.31 80 HIS A N 1
ATOM 596 C CA . HIS A 1 80 ? -12.619 -2.318 4.860 1.00 95.31 80 HIS A CA 1
ATOM 597 C C . HIS A 1 80 ? -12.293 -2.804 6.275 1.00 95.31 80 HIS A C 1
ATOM 599 O O . HIS A 1 80 ? -12.528 -3.962 6.633 1.00 95.31 80 HIS A O 1
ATOM 605 N N . ILE A 1 81 ? -11.710 -1.915 7.078 1.00 93.06 81 ILE A N 1
ATOM 606 C CA . ILE A 1 81 ? -11.311 -2.227 8.451 1.00 93.06 81 ILE A CA 1
ATOM 607 C C . ILE A 1 81 ? -12.555 -2.442 9.318 1.00 93.06 81 ILE A C 1
ATOM 609 O O . ILE A 1 81 ? -13.416 -1.571 9.428 1.00 93.06 81 ILE A O 1
ATOM 613 N N . ALA A 1 82 ? -12.609 -3.587 9.994 1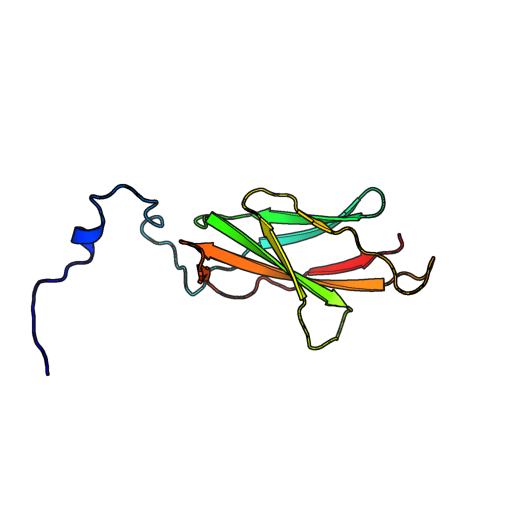.00 92.06 82 ALA A N 1
ATOM 614 C CA . ALA A 1 82 ? -13.519 -3.800 11.110 1.00 92.06 82 ALA A CA 1
ATOM 615 C C . ALA A 1 82 ? -12.817 -3.373 12.406 1.00 92.06 82 ALA A C 1
ATOM 617 O O . ALA A 1 82 ? -11.845 -4.013 12.809 1.00 92.06 82 ALA A O 1
ATOM 618 N N . LEU A 1 83 ? -13.304 -2.300 13.039 1.00 91.75 83 LEU A N 1
ATOM 619 C CA . LEU A 1 83 ? -12.781 -1.832 14.327 1.00 91.75 83 LEU A CA 1
ATOM 620 C C . LEU A 1 83 ? -12.919 -2.931 15.386 1.00 91.75 83 LEU A C 1
ATOM 622 O O . LEU A 1 83 ? -13.971 -3.566 15.495 1.00 91.75 83 LEU A O 1
ATOM 626 N N . ALA A 1 84 ? -11.891 -3.111 16.211 1.00 91.62 84 ALA A N 1
ATOM 627 C CA . ALA A 1 84 ? -11.915 -4.049 17.327 1.00 91.62 84 ALA A CA 1
ATOM 628 C C . ALA A 1 84 ? -12.955 -3.645 18.382 1.00 91.62 84 ALA A C 1
ATOM 630 O O . ALA A 1 84 ? -13.598 -4.504 18.982 1.00 91.62 84 ALA A O 1
ATOM 631 N N . ASN A 1 85 ? -13.141 -2.337 18.587 1.00 91.56 85 ASN A N 1
ATOM 632 C CA . ASN A 1 85 ? -14.159 -1.781 19.472 1.00 91.56 85 ASN A CA 1
ATOM 633 C C . ASN A 1 85 ? -14.999 -0.752 18.710 1.00 91.56 85 ASN A C 1
ATOM 635 O O . ASN A 1 85 ? -14.480 0.254 18.227 1.00 91.56 85 ASN A O 1
ATOM 639 N N . ALA A 1 86 ? -16.310 -0.982 18.622 1.00 88.75 86 ALA A N 1
ATOM 640 C CA . ALA A 1 86 ? -17.214 -0.079 17.916 1.00 88.75 86 ALA A CA 1
ATOM 641 C C . ALA A 1 86 ? -17.155 1.348 18.497 1.00 88.75 86 ALA A C 1
ATOM 643 O O . ALA A 1 86 ? -17.249 1.542 19.710 1.00 88.75 86 ALA A O 1
ATOM 644 N N . GLY A 1 87 ? -17.004 2.345 17.622 1.00 87.00 87 GLY A N 1
ATOM 645 C CA . GLY A 1 87 ? -16.937 3.760 17.999 1.00 87.00 87 GLY A CA 1
ATOM 646 C C . GLY A 1 87 ? -15.611 4.208 18.623 1.00 87.00 87 GLY A C 1
ATOM 647 O O . GLY A 1 87 ? -15.523 5.351 19.069 1.00 87.00 87 GLY A O 1
ATOM 648 N N . GLN A 1 88 ? -14.588 3.348 18.666 1.00 93.19 88 GLN A N 1
ATOM 649 C CA . GLN A 1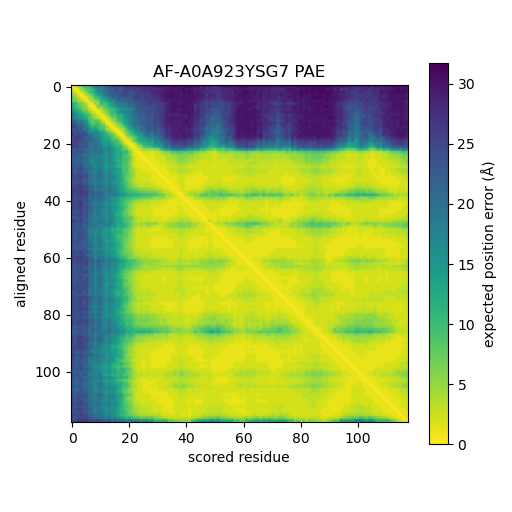 88 ? -13.237 3.723 19.083 1.00 93.19 88 GLN A CA 1
ATOM 650 C C . GLN A 1 88 ? -12.328 3.842 17.857 1.00 93.19 88 GLN A C 1
ATOM 652 O O . GLN A 1 88 ? -12.089 2.834 17.193 1.00 93.19 88 GLN A O 1
ATOM 657 N N . PRO A 1 89 ? -11.814 5.047 17.547 1.00 94.12 89 PRO A N 1
ATOM 658 C CA . PRO A 1 89 ? -10.889 5.213 16.441 1.00 94.12 89 PRO A CA 1
ATOM 659 C C . PRO A 1 89 ? -9.590 4.434 16.643 1.00 94.12 89 PRO A C 1
ATOM 661 O O . PRO A 1 89 ? -9.011 4.426 17.730 1.00 94.12 89 PRO A O 1
ATOM 664 N N . GLU A 1 90 ? -9.098 3.843 15.563 1.00 96.06 90 GLU A N 1
ATOM 665 C CA . GLU A 1 90 ? -7.855 3.083 15.528 1.00 96.06 90 GLU A CA 1
ATOM 666 C C . GLU A 1 90 ? -6.825 3.776 14.638 1.00 96.06 90 GLU A C 1
ATOM 668 O O . GLU A 1 90 ? -7.152 4.364 13.605 1.00 96.06 90 GLU A O 1
ATOM 673 N N . HIS A 1 91 ? -5.560 3.711 15.047 1.00 97.62 91 HIS A N 1
ATOM 674 C CA . HIS A 1 91 ? -4.451 4.282 14.295 1.00 97.62 91 HIS A CA 1
ATOM 675 C C . HIS A 1 91 ? -3.763 3.183 13.488 1.00 97.62 91 HIS A C 1
ATOM 677 O O . HIS A 1 91 ? -3.272 2.207 14.057 1.00 97.62 91 HIS A O 1
ATOM 683 N N . TRP A 1 92 ? -3.702 3.369 12.175 1.00 98.06 92 TRP A N 1
ATOM 684 C CA . TRP A 1 92 ? -3.166 2.417 11.214 1.00 98.06 92 TRP A CA 1
ATOM 685 C C . TRP A 1 92 ? -1.955 2.979 10.477 1.00 98.06 92 TRP A C 1
ATOM 687 O O . TRP A 1 92 ? -1.901 4.164 10.155 1.00 98.06 92 TRP A O 1
ATOM 697 N N . GLU A 1 93 ? -1.003 2.101 10.185 1.00 98.50 93 GLU A N 1
ATOM 698 C CA . GLU A 1 93 ? 0.147 2.354 9.323 1.00 98.50 93 GLU A CA 1
ATOM 699 C C . GLU A 1 93 ? 0.030 1.487 8.067 1.00 98.50 93 GLU A C 1
ATOM 701 O O . GLU A 1 93 ? -0.327 0.309 8.152 1.00 98.50 93 GLU A O 1
ATOM 706 N N . TYR A 1 94 ? 0.373 2.055 6.912 1.00 98.56 94 TYR A N 1
ATOM 707 C CA . TYR A 1 94 ? 0.389 1.375 5.620 1.00 98.56 94 TYR A CA 1
ATOM 708 C C . TYR A 1 94 ? 1.763 1.475 4.976 1.00 98.56 94 TYR A C 1
ATOM 710 O O . TYR A 1 94 ? 2.445 2.495 5.087 1.00 98.56 94 TYR A O 1
ATOM 718 N N . ARG A 1 95 ? 2.135 0.420 4.255 1.00 98.31 95 ARG A N 1
ATOM 719 C CA . ARG A 1 95 ? 3.292 0.409 3.359 1.00 98.31 95 ARG A CA 1
ATOM 720 C C . ARG A 1 95 ? 2.998 -0.433 2.130 1.00 98.31 95 ARG A C 1
ATOM 722 O O . ARG A 1 95 ? 2.093 -1.270 2.142 1.00 98.31 95 ARG A O 1
ATOM 729 N N . ALA A 1 96 ? 3.805 -0.249 1.100 1.00 98.38 96 ALA A N 1
ATOM 730 C CA . ALA A 1 96 ? 3.648 -0.951 -0.156 1.00 98.38 96 ALA A CA 1
ATOM 731 C C . ALA A 1 96 ? 4.984 -1.361 -0.781 1.00 98.38 96 ALA A C 1
ATOM 733 O O . ALA A 1 96 ? 6.017 -0.762 -0.487 1.00 98.38 96 ALA A O 1
ATOM 734 N N . PHE A 1 97 ? 4.934 -2.357 -1.663 1.00 98.19 97 PHE A N 1
ATOM 735 C CA . PHE A 1 97 ? 6.062 -2.838 -2.463 1.00 98.19 97 PHE A CA 1
ATOM 736 C C . PHE A 1 97 ? 5.654 -3.001 -3.928 1.00 98.19 97 PHE A C 1
ATOM 738 O O . PHE A 1 97 ? 4.482 -3.240 -4.228 1.00 98.19 97 PHE A O 1
ATOM 745 N N . GLY A 1 98 ? 6.622 -2.874 -4.837 1.00 96.38 98 GLY A N 1
ATOM 746 C CA . GLY A 1 98 ? 6.406 -3.122 -6.261 1.00 96.38 98 GLY A CA 1
ATOM 747 C C . GLY A 1 98 ? 6.295 -4.611 -6.569 1.00 96.38 98 GLY A C 1
ATOM 748 O O . GLY A 1 98 ? 6.775 -5.447 -5.807 1.00 96.38 98 GLY A O 1
ATOM 749 N N . VAL A 1 99 ? 5.683 -4.939 -7.704 1.00 95.50 99 VAL A N 1
ATOM 750 C CA . VAL A 1 99 ? 5.588 -6.311 -8.213 1.00 95.50 99 VAL A CA 1
ATOM 751 C C . VAL A 1 99 ? 5.954 -6.344 -9.689 1.00 95.50 99 VAL A C 1
ATOM 753 O O . VAL A 1 99 ? 5.356 -5.604 -10.468 1.00 95.50 99 VAL A O 1
ATOM 756 N N . ILE A 1 100 ? 6.881 -7.221 -10.069 1.00 91.94 100 ILE A N 1
ATOM 757 C CA . ILE A 1 100 ? 7.216 -7.550 -11.464 1.00 91.94 100 ILE A CA 1
ATOM 758 C C . ILE A 1 100 ? 7.277 -9.071 -11.580 1.00 91.94 100 ILE A C 1
ATOM 760 O O . ILE A 1 100 ? 7.864 -9.709 -10.707 1.00 91.94 100 ILE A O 1
ATOM 764 N N . ASP A 1 101 ? 6.674 -9.645 -12.623 1.00 89.19 101 ASP A N 1
ATOM 765 C CA . ASP A 1 101 ? 6.681 -11.100 -12.870 1.00 89.19 101 ASP A CA 1
ATOM 766 C C . ASP A 1 101 ? 6.280 -11.914 -11.626 1.00 89.19 101 ASP A C 1
ATOM 768 O O . ASP A 1 101 ? 6.940 -12.865 -11.207 1.00 89.19 101 ASP A O 1
ATOM 772 N N . ASP A 1 102 ? 5.203 -11.469 -10.976 1.00 88.00 102 ASP A N 1
ATOM 773 C CA . ASP A 1 102 ? 4.665 -12.005 -9.724 1.00 88.00 102 ASP A CA 1
ATOM 774 C C . ASP A 1 102 ? 5.583 -11.949 -8.488 1.00 88.00 102 ASP A C 1
ATOM 776 O O . ASP A 1 102 ? 5.132 -12.277 -7.381 1.00 88.00 102 ASP A O 1
ATOM 780 N N . ALA A 1 103 ? 6.810 -11.452 -8.618 1.00 91.50 103 ALA A N 1
ATOM 781 C CA . ALA A 1 103 ? 7.747 -11.264 -7.522 1.00 91.50 103 ALA A CA 1
ATOM 782 C C . ALA A 1 103 ? 7.602 -9.872 -6.898 1.00 91.50 103 ALA A C 1
ATOM 784 O O . ALA A 1 103 ? 7.474 -8.868 -7.595 1.00 91.50 103 ALA A O 1
ATOM 785 N N . GLU A 1 104 ? 7.634 -9.808 -5.566 1.00 95.94 104 GLU A N 1
ATOM 786 C CA . GLU A 1 104 ? 7.792 -8.539 -4.852 1.00 95.94 104 GLU A CA 1
ATOM 787 C C . GLU A 1 104 ? 9.218 -8.007 -5.055 1.00 95.94 104 GLU A C 1
ATOM 789 O O . GLU A 1 104 ? 10.182 -8.763 -4.929 1.00 95.94 104 GLU A O 1
ATOM 794 N N . ILE A 1 105 ? 9.346 -6.721 -5.382 1.00 94.62 105 ILE A N 1
ATOM 795 C CA . ILE A 1 105 ? 10.624 -6.065 -5.683 1.00 94.62 105 ILE A CA 1
ATOM 796 C C . ILE A 1 105 ? 10.765 -4.740 -4.933 1.00 94.62 105 ILE A C 1
ATOM 798 O O . ILE A 1 105 ? 9.784 -4.139 -4.480 1.00 94.62 105 ILE A O 1
ATOM 802 N N . GLY A 1 106 ? 12.002 -4.255 -4.876 1.00 94.12 106 GLY A N 1
ATOM 803 C CA . GLY A 1 106 ? 12.332 -2.931 -4.372 1.00 94.12 106 GLY A CA 1
ATOM 804 C C . GLY A 1 106 ? 12.358 -2.828 -2.853 1.00 94.12 106 GLY A C 1
ATOM 805 O O . GLY A 1 106 ? 12.535 -3.801 -2.120 1.00 94.12 106 GLY A O 1
ATOM 806 N N . GLN A 1 107 ? 12.191 -1.598 -2.390 1.00 96.62 107 GLN A N 1
ATOM 807 C CA . GLN A 1 107 ? 12.174 -1.217 -0.988 1.00 96.62 107 GLN A CA 1
ATOM 808 C C . GLN A 1 107 ? 10.732 -0.951 -0.535 1.00 96.62 107 GLN A C 1
ATOM 810 O O . GLN A 1 107 ? 9.879 -0.589 -1.357 1.00 96.62 107 GLN A O 1
ATOM 815 N N . PRO A 1 108 ? 10.439 -1.058 0.775 1.00 97.25 108 PRO A N 1
ATOM 816 C CA . PRO A 1 108 ? 9.160 -0.592 1.292 1.00 97.25 108 PRO A CA 1
ATOM 817 C C . PRO A 1 108 ? 8.955 0.884 0.935 1.00 97.25 108 PRO A C 1
ATOM 819 O O . PRO A 1 108 ? 9.885 1.693 1.016 1.00 97.25 108 PRO A O 1
ATOM 822 N N . SER A 1 109 ? 7.721 1.249 0.588 1.00 97.69 109 SER A N 1
ATOM 823 C CA . SER A 1 109 ? 7.308 2.650 0.513 1.00 97.69 109 SER A CA 1
ATOM 824 C C . SER A 1 109 ? 7.574 3.374 1.832 1.00 97.69 109 SER A C 1
ATOM 826 O O . SER A 1 109 ? 7.737 2.755 2.890 1.00 97.69 109 SER A O 1
ATOM 828 N N . ASP A 1 110 ? 7.518 4.704 1.793 1.00 97.94 110 ASP A N 1
ATOM 829 C CA . ASP A 1 110 ? 7.360 5.456 3.034 1.00 97.94 110 ASP A CA 1
ATOM 830 C C . ASP A 1 110 ? 6.079 5.000 3.747 1.00 97.94 110 ASP A C 1
ATOM 832 O O . ASP A 1 110 ? 5.077 4.655 3.103 1.00 97.94 110 ASP A O 1
ATOM 836 N N . ILE A 1 111 ? 6.144 4.941 5.077 1.00 98.25 111 ILE A N 1
ATOM 837 C CA . ILE A 1 111 ? 4.991 4.586 5.899 1.00 98.25 111 ILE A CA 1
ATOM 838 C C . ILE A 1 111 ? 4.031 5.769 5.882 1.00 98.25 111 ILE A C 1
ATOM 840 O O . ILE A 1 111 ? 4.417 6.891 6.212 1.00 98.25 111 ILE A O 1
ATOM 844 N N . VAL A 1 112 ? 2.778 5.504 5.526 1.00 98.25 112 VAL A N 1
ATOM 845 C CA . VAL A 1 112 ? 1.694 6.477 5.672 1.00 98.25 112 VAL A CA 1
ATOM 846 C C . VAL A 1 112 ? 0.793 6.059 6.819 1.00 98.25 112 VAL A C 1
ATOM 848 O O . VAL A 1 112 ? 0.484 4.879 6.986 1.00 98.25 112 VAL A O 1
ATOM 851 N N . GLU A 1 113 ? 0.384 7.032 7.620 1.00 97.94 113 GLU A N 1
ATOM 852 C CA . GLU A 1 113 ? -0.419 6.805 8.815 1.00 97.94 113 GLU A CA 1
ATOM 853 C C . GLU A 1 113 ? -1.812 7.408 8.648 1.00 97.94 113 GLU A C 1
ATOM 855 O O . GLU A 1 113 ? -1.985 8.429 7.976 1.00 97.94 113 GLU A O 1
ATOM 860 N N . ILE A 1 114 ? -2.809 6.797 9.281 1.00 97.44 114 ILE A N 1
ATOM 861 C CA . ILE A 1 114 ? -4.163 7.338 9.335 1.00 97.44 114 ILE A CA 1
ATOM 862 C C . ILE A 1 114 ? -4.888 6.896 10.603 1.00 97.44 114 ILE A C 1
ATOM 864 O O . ILE A 1 114 ? -4.714 5.778 11.084 1.00 97.44 114 ILE A O 1
ATOM 868 N N . VAL A 1 115 ? -5.738 7.777 11.127 1.00 96.94 115 VAL A 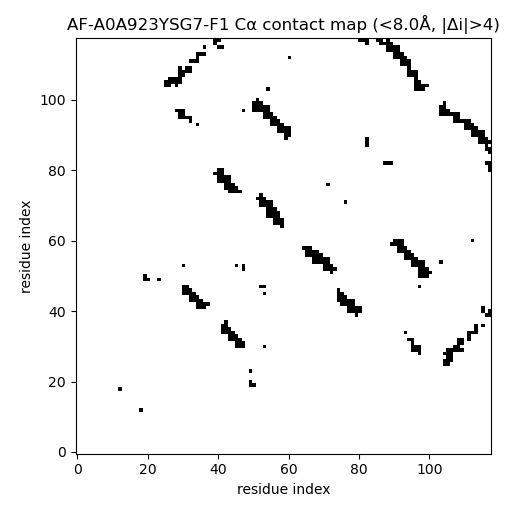N 1
ATOM 869 C CA . VAL A 1 115 ? -6.702 7.438 12.177 1.00 96.94 115 VAL A CA 1
ATOM 870 C C . VAL A 1 115 ? -8.054 7.167 11.521 1.00 96.94 115 VAL A C 1
ATOM 872 O O . VAL A 1 115 ? -8.592 8.027 10.818 1.00 96.94 115 VAL A O 1
ATOM 875 N N . PHE A 1 116 ? -8.595 5.974 11.750 1.00 95.75 116 PHE A N 1
ATOM 876 C CA . PHE A 1 116 ? -9.858 5.507 11.188 1.00 95.75 116 PHE A CA 1
ATOM 877 C C . PHE A 1 116 ? -10.891 5.304 12.300 1.00 95.75 116 PHE A C 1
ATOM 879 O O . PHE A 1 116 ? -10.607 4.635 13.288 1.00 95.75 116 PHE A O 1
ATOM 886 N N . GLY A 1 117 ? -12.071 5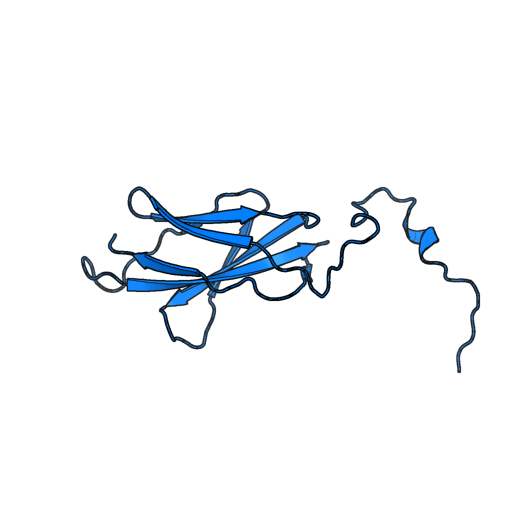.911 12.153 1.00 91.44 117 GLY A N 1
ATOM 887 C CA . GLY A 1 117 ? -13.123 5.940 13.179 1.00 91.44 117 GLY A CA 1
ATOM 888 C C . GLY A 1 117 ? -14.376 5.117 12.871 1.00 91.44 117 GLY A C 1
ATOM 889 O O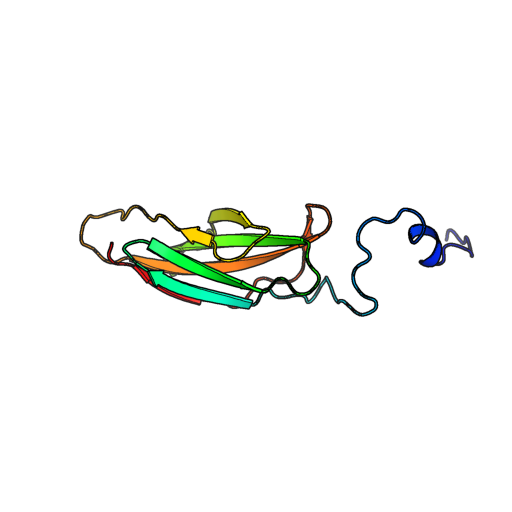 . GLY A 1 117 ? -15.269 5.085 13.718 1.00 91.44 117 GLY A O 1
ATOM 890 N N . GLY A 1 118 ? -14.434 4.454 11.710 1.00 82.88 118 GLY A N 1
ATOM 891 C CA . GLY A 1 118 ? -15.675 3.891 11.160 1.00 82.88 118 GLY A CA 1
ATOM 892 C C . GLY A 1 118 ? -16.439 4.867 10.275 1.00 82.88 118 GLY A C 1
ATOM 893 O O . GLY A 1 118 ? -16.241 6.096 10.415 1.00 82.88 118 GLY A O 1
#

Radius of gyration: 18.58 Å; Cα contact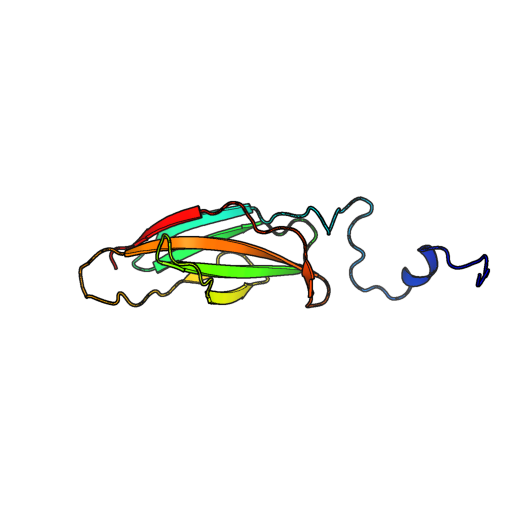s (8 Å, |Δi|>4): 226; chains: 1; bounding box: 54×30×48 Å

pLDDT: mean 85.63, std 19.2, range [34.5, 98.75]

Sequence (118 aa):
MKTSAGYTPAIGQSLGIIGSPIGFDSENYKAAITAGNMAGIVRIKFTKNGVDGINIYNRPKGTAVWKFLARDTKSPYDDHIALANAGQPEHWEYRAFGVIDDAEIGQPSDIVEIVFGG

Solvent-accessible surface area (backbone atoms only —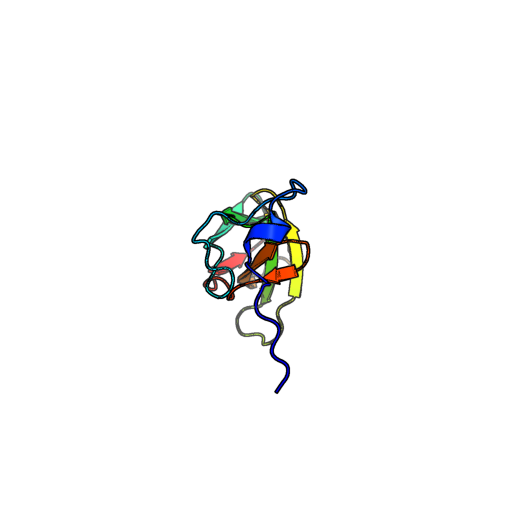 not comparable to full-atom values): 7279 Å² total; per-residue (Å²): 138,89,88,75,93,77,85,59,88,73,75,77,70,83,75,84,73,82,75,65,54,96,85,68,56,56,70,76,33,58,34,54,71,48,72,43,85,50,98,62,29,42,36,37,40,58,56,61,90,82,40,64,28,34,39,38,30,38,30,57,63,91,58,92,64,72,44,82,74,50,76,40,73,62,70,64,47,77,44,80,76,78,64,94,46,87,84,50,66,44,51,35,32,34,39,30,27,31,20,51,95,90,37,79,38,39,34,73,19,75,76,40,69,48,79,48,55,102

Nearest PDB structures (foldseek):
  5t5w-assembly1_B  TM=7.179E-01  e=4.091E-03  Homo sapiens
  3og6-assembly1_B  TM=7.044E-01  e=1.139E-02  Homo sapiens
  3s8w-assembly3_C  TM=5.611E-01  e=1.055E+00  Homo sapiens
  8ohx-assembly1_AAA  TM=3.954E-01  e=6.152E-01  Escherichia coli
  7pr6-assembly1_AAA  TM=3.954E-01  e=1.113E+00  Escherichia coli K-12